Protein AF-A0A8J4WKS6-F1 (afdb_monomer_lite)

Secondary structure (DSSP, 8-state):
----------PPPPPPPPS---GGGS------PPP---S---HHHHHHHHHHHHHS-TT---HHHHHHHHHHHHHHHHHHHHHHHHHHHHHHHHHHHHHHHHHHHHH-------

Structure (mmCIF, N/CA/C/O backbone):
data_AF-A0A8J4WKS6-F1
#
_entry.id   AF-A0A8J4WKS6-F1
#
loop_
_atom_site.group_PDB
_atom_site.id
_atom_site.type_symbol
_atom_site.label_atom_id
_atom_site.label_alt_id
_atom_site.label_comp_id
_atom_site.label_asym_id
_atom_site.label_entity_id
_atom_site.label_seq_id
_atom_site.pdbx_PDB_ins_code
_atom_site.Cartn_x
_atom_site.Cartn_y
_atom_site.Cartn_z
_atom_site.occupancy
_atom_site.B_iso_or_equiv
_atom_site.auth_seq_id
_atom_site.auth_comp_id
_atom_site.auth_asym_id
_atom_site.auth_atom_id
_atom_site.pdbx_PDB_model_num
ATOM 1 N N . MET A 1 1 ? 64.804 -59.991 -20.390 1.00 39.78 1 MET A N 1
ATOM 2 C CA . MET A 1 1 ? 63.420 -60.499 -20.501 1.00 39.78 1 MET A CA 1
ATOM 3 C C . MET A 1 1 ? 62.506 -59.508 -19.802 1.00 39.78 1 MET A C 1
ATOM 5 O O . MET A 1 1 ? 62.543 -59.442 -18.584 1.00 39.78 1 MET A O 1
ATOM 9 N N . PHE A 1 2 ? 61.753 -58.705 -20.553 1.00 46.22 2 PHE A N 1
ATOM 10 C CA . PHE A 1 2 ? 60.722 -57.823 -20.0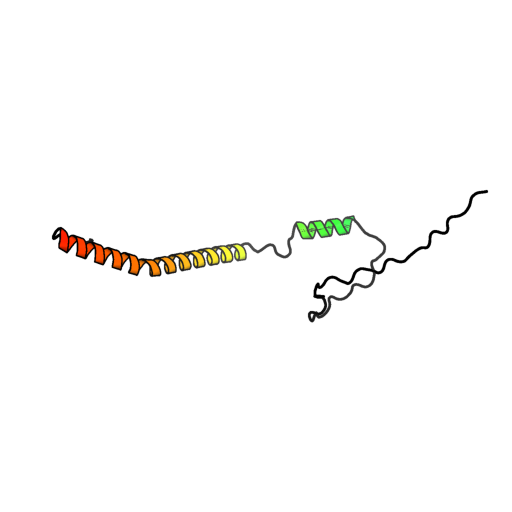03 1.00 46.22 2 PHE A CA 1
ATOM 11 C C . PHE A 1 2 ? 59.387 -58.250 -20.611 1.00 46.22 2 PHE A C 1
ATOM 13 O O . PHE A 1 2 ? 59.228 -58.229 -21.829 1.00 46.22 2 PHE A O 1
ATOM 20 N N . GLY A 1 3 ? 58.480 -58.744 -19.767 1.00 49.84 3 GLY A N 1
ATOM 21 C CA . GLY A 1 3 ? 57.139 -59.147 -20.172 1.00 49.84 3 GLY A CA 1
ATOM 22 C C . GLY A 1 3 ? 56.268 -57.914 -20.377 1.00 49.84 3 GLY A C 1
ATOM 23 O O . GLY A 1 3 ? 56.167 -57.075 -19.485 1.00 49.84 3 GLY A O 1
ATOM 24 N N . TYR A 1 4 ? 55.647 -57.792 -21.545 1.00 58.78 4 TYR A N 1
ATOM 25 C CA . TYR A 1 4 ? 54.680 -56.732 -21.803 1.00 58.78 4 TYR A CA 1
ATOM 26 C C . TYR A 1 4 ? 53.341 -57.115 -21.169 1.00 58.78 4 TYR A C 1
ATOM 28 O O . TYR A 1 4 ? 52.742 -58.132 -21.519 1.00 58.78 4 TYR A O 1
ATOM 36 N N . GLN A 1 5 ? 52.877 -56.308 -20.217 1.00 61.19 5 GLN A N 1
ATOM 37 C CA . GLN A 1 5 ? 51.555 -56.453 -19.619 1.00 61.19 5 GLN A CA 1
ATOM 38 C C . GLN A 1 5 ? 50.520 -55.857 -20.580 1.00 61.19 5 GLN A C 1
ATOM 40 O O . GLN A 1 5 ? 50.552 -54.665 -20.886 1.00 61.19 5 GLN A O 1
ATOM 45 N N . LEU A 1 6 ? 49.626 -56.699 -21.101 1.00 62.88 6 LEU A N 1
ATOM 46 C CA . LEU A 1 6 ? 48.606 -56.290 -22.063 1.00 62.88 6 LEU A CA 1
ATOM 47 C C . LEU A 1 6 ? 47.486 -55.526 -21.333 1.00 62.88 6 LEU A C 1
ATOM 49 O O . LEU A 1 6 ? 46.544 -56.124 -20.811 1.00 62.88 6 LEU A O 1
ATOM 53 N N . VAL A 1 7 ? 47.594 -54.199 -21.263 1.00 65.69 7 VAL A N 1
ATOM 54 C CA . VAL A 1 7 ? 46.533 -53.340 -20.719 1.00 65.69 7 VAL A CA 1
ATOM 55 C C . VAL A 1 7 ? 45.410 -53.253 -21.754 1.00 65.69 7 VAL A C 1
ATOM 57 O O . VAL A 1 7 ? 45.564 -52.642 -22.810 1.00 65.69 7 VAL A O 1
ATOM 60 N N . ARG A 1 8 ? 44.271 -53.899 -21.478 1.00 68.56 8 ARG A N 1
ATOM 61 C CA . ARG A 1 8 ? 43.070 -53.785 -22.316 1.00 68.56 8 ARG A CA 1
ATOM 62 C C . ARG A 1 8 ? 42.417 -52.421 -22.095 1.00 68.56 8 ARG A C 1
ATOM 64 O O . ARG A 1 8 ? 41.971 -52.126 -20.990 1.00 68.56 8 ARG A O 1
ATOM 71 N N . ASN A 1 9 ? 42.302 -51.628 -23.159 1.00 67.62 9 ASN A N 1
ATOM 72 C CA . ASN A 1 9 ? 41.445 -50.445 -23.169 1.00 67.62 9 ASN A CA 1
ATOM 73 C C . ASN A 1 9 ? 39.979 -50.888 -23.119 1.00 67.62 9 ASN A C 1
ATOM 75 O O . ASN A 1 9 ? 39.456 -51.435 -24.089 1.00 67.62 9 ASN A O 1
ATOM 79 N N . VAL A 1 10 ? 39.325 -50.656 -21.983 1.00 71.38 10 VAL A N 1
ATOM 80 C CA . VAL A 1 10 ? 37.876 -50.814 -21.842 1.00 71.38 10 VAL A CA 1
ATOM 81 C C . VAL A 1 10 ? 37.246 -49.435 -22.043 1.00 71.38 10 VAL A C 1
ATOM 83 O O . VAL A 1 10 ? 37.484 -48.548 -21.218 1.00 71.38 10 VAL A O 1
ATOM 86 N N . PRO A 1 11 ? 36.479 -49.207 -23.123 1.00 72.12 11 PRO A N 1
ATOM 87 C CA . PRO A 1 11 ? 35.783 -47.942 -23.305 1.00 72.12 11 PRO A CA 1
ATOM 88 C C . PRO A 1 11 ? 34.756 -47.770 -22.183 1.00 72.12 11 PRO A C 1
ATOM 90 O O . PRO A 1 11 ? 33.963 -48.668 -21.898 1.00 72.12 11 PRO A O 1
ATOM 93 N N . ARG A 1 12 ? 34.790 -46.617 -21.511 1.00 67.69 12 ARG A N 1
ATOM 94 C CA . ARG A 1 12 ? 33.775 -46.266 -20.516 1.00 67.69 12 ARG A CA 1
ATOM 95 C C . ARG A 1 12 ? 32.501 -45.879 -21.254 1.00 67.69 12 ARG A C 1
ATOM 97 O O . ARG A 1 12 ? 32.520 -44.940 -22.044 1.00 67.69 12 ARG A O 1
ATOM 104 N N . ASN A 1 13 ? 31.407 -46.585 -20.978 1.00 75.25 13 ASN A N 1
ATOM 105 C CA . ASN A 1 13 ? 30.093 -46.147 -21.432 1.00 75.25 13 ASN A CA 1
ATOM 106 C C . ASN A 1 13 ? 29.774 -44.791 -20.779 1.00 75.25 13 ASN A C 1
ATOM 108 O O . ASN A 1 13 ? 29.991 -44.647 -19.569 1.00 75.25 13 ASN A O 1
ATOM 112 N N . PRO A 1 14 ? 29.296 -43.796 -21.545 1.00 75.50 14 PRO A N 1
ATOM 113 C CA . PRO A 1 14 ? 28.901 -42.519 -20.974 1.00 75.50 14 PRO A CA 1
ATOM 114 C C . PRO A 1 14 ? 27.731 -42.727 -19.999 1.00 75.50 14 PRO A C 1
ATOM 116 O O . PRO A 1 14 ? 26.872 -43.580 -20.249 1.00 75.50 14 PRO A O 1
ATOM 119 N N . PRO A 1 15 ? 27.687 -41.987 -18.878 1.00 75.94 15 PRO A N 1
ATOM 120 C CA . PRO A 1 15 ? 26.547 -42.043 -17.975 1.00 75.94 15 PRO A CA 1
ATOM 121 C C . PRO A 1 15 ? 25.269 -41.594 -18.706 1.00 75.94 15 PRO A C 1
ATOM 123 O O . PRO A 1 15 ? 25.349 -40.783 -19.634 1.00 75.94 15 PRO A O 1
ATOM 126 N N . PRO A 1 16 ? 24.092 -42.109 -18.306 1.00 77.19 16 PRO A N 1
ATOM 127 C CA . PRO A 1 16 ? 22.825 -41.692 -18.890 1.00 77.19 16 PRO A CA 1
ATOM 128 C C . PRO A 1 16 ? 22.642 -40.182 -18.727 1.00 77.19 16 PRO A C 1
ATOM 130 O O . PRO A 1 16 ? 22.983 -39.613 -17.687 1.00 77.19 16 PRO A O 1
ATOM 133 N N . ALA A 1 17 ? 22.126 -39.540 -19.777 1.00 74.88 17 ALA A N 1
ATOM 134 C CA . ALA A 1 17 ? 21.924 -38.100 -19.794 1.00 74.88 17 ALA A CA 1
ATOM 135 C C . ALA A 1 17 ? 21.033 -37.670 -18.611 1.00 74.88 17 ALA A C 1
ATOM 137 O O . ALA A 1 17 ? 20.017 -38.320 -18.341 1.00 74.88 17 ALA A O 1
ATOM 138 N N . PRO A 1 18 ? 21.400 -36.601 -17.885 1.00 67.31 18 PRO A N 1
ATOM 139 C CA . PRO A 1 18 ? 20.569 -36.076 -16.810 1.00 67.31 18 PRO A CA 1
ATOM 140 C C . PRO A 1 18 ? 19.212 -35.594 -17.356 1.00 67.31 18 PRO A C 1
ATOM 142 O O . PRO A 1 18 ? 19.126 -35.204 -18.522 1.00 67.31 18 PRO A O 1
ATOM 145 N N . PRO A 1 19 ? 18.149 -35.577 -16.530 1.00 70.94 19 PRO A N 1
ATOM 146 C CA . PRO A 1 19 ? 16.777 -35.297 -16.957 1.00 70.94 19 PRO A CA 1
ATOM 147 C C . PRO A 1 19 ? 16.520 -33.794 -17.166 1.00 70.94 19 PRO A C 1
ATOM 149 O O . PRO A 1 19 ? 15.494 -33.262 -16.745 1.00 70.94 19 PRO A O 1
ATOM 152 N N . PHE A 1 20 ? 17.456 -33.074 -17.781 1.00 69.75 20 PHE A N 1
ATOM 153 C CA . PHE A 1 20 ? 17.211 -31.699 -18.190 1.00 69.75 20 PHE A CA 1
ATOM 154 C C . PHE A 1 20 ? 16.432 -31.717 -19.502 1.00 69.75 20 PHE A C 1
ATOM 156 O O . PHE A 1 20 ? 16.838 -32.356 -20.472 1.00 69.75 20 PHE A O 1
ATOM 163 N N . ARG A 1 21 ? 15.282 -31.036 -19.518 1.00 61.94 21 ARG A N 1
ATOM 164 C CA . ARG A 1 21 ? 14.518 -30.812 -20.747 1.00 61.94 21 ARG A CA 1
ATOM 165 C C . ARG A 1 21 ? 15.364 -29.990 -21.712 1.00 61.94 21 ARG A C 1
ATOM 167 O O . ARG A 1 21 ? 15.843 -28.918 -21.348 1.00 61.94 21 ARG A O 1
ATOM 174 N N . ASP A 1 22 ? 15.491 -30.486 -22.934 1.00 58.12 22 ASP A N 1
ATOM 175 C CA . ASP A 1 22 ? 16.070 -29.745 -24.042 1.00 58.12 22 ASP A CA 1
ATOM 176 C C . ASP A 1 22 ? 15.138 -28.576 -24.399 1.00 58.12 22 ASP A C 1
ATOM 178 O O . ASP A 1 22 ? 14.064 -28.755 -24.973 1.00 58.12 22 ASP A O 1
ATOM 182 N N . VAL A 1 23 ? 15.506 -27.369 -23.974 1.00 57.25 23 VAL A N 1
ATOM 183 C CA . VAL A 1 23 ? 14.742 -26.137 -24.232 1.00 57.25 23 VAL A CA 1
ATOM 184 C C . VAL A 1 23 ? 14.940 -25.608 -25.657 1.00 57.25 23 VAL A C 1
ATOM 186 O O . VAL A 1 23 ? 14.374 -24.575 -26.002 1.00 57.25 23 VAL A O 1
ATOM 189 N N . THR A 1 24 ? 15.702 -26.306 -26.508 1.00 54.97 24 THR A N 1
ATOM 190 C CA . THR A 1 24 ? 15.897 -25.911 -27.914 1.00 54.97 24 THR A CA 1
ATOM 191 C C . THR A 1 24 ? 14.726 -26.276 -28.831 1.00 54.97 24 THR A C 1
ATOM 193 O O . THR A 1 24 ? 14.684 -25.819 -29.968 1.00 54.97 24 THR A O 1
ATOM 196 N N . GLN A 1 25 ? 13.725 -27.014 -28.336 1.00 52.34 25 GLN A N 1
ATOM 197 C CA . GLN A 1 25 ? 12.471 -27.284 -29.057 1.00 52.34 25 GLN A CA 1
ATOM 198 C C . GLN A 1 25 ? 11.315 -26.358 -28.641 1.00 52.34 25 GLN A C 1
ATOM 200 O O . GLN A 1 25 ? 10.150 -26.750 -28.663 1.00 52.34 25 GLN A O 1
ATOM 205 N N . GLY A 1 26 ? 11.621 -25.120 -28.252 1.00 44.22 26 GLY A N 1
ATOM 206 C CA . GLY A 1 26 ? 10.652 -24.029 -28.339 1.00 44.22 26 GLY A CA 1
ATOM 207 C C . GLY A 1 26 ? 10.688 -23.463 -29.754 1.00 44.22 26 GLY A C 1
ATOM 208 O O . GLY A 1 26 ? 11.772 -23.135 -30.231 1.00 44.22 26 GLY A O 1
ATOM 209 N N . GLU A 1 27 ? 9.534 -23.383 -30.419 1.00 53.00 27 GLU A N 1
ATOM 210 C CA . GLU A 1 27 ? 9.344 -22.783 -31.746 1.00 53.00 27 GLU A CA 1
ATOM 211 C C . GLU A 1 27 ? 10.119 -21.461 -31.867 1.00 53.00 27 GLU A C 1
ATOM 213 O O . GLU A 1 27 ? 9.676 -20.407 -31.413 1.00 53.00 27 GLU A O 1
ATOM 218 N N . SER A 1 28 ? 11.309 -21.515 -32.458 1.00 42.59 28 SER A N 1
ATOM 219 C CA . SER A 1 28 ? 12.083 -20.332 -32.791 1.00 42.59 28 SER A CA 1
ATOM 220 C C . SER A 1 28 ? 12.171 -20.268 -34.304 1.00 42.59 28 SER A C 1
ATOM 222 O O . SER A 1 28 ? 12.686 -21.173 -34.958 1.00 42.59 28 SER A O 1
ATOM 224 N N . ASN A 1 29 ? 11.643 -19.184 -34.871 1.00 47.66 29 ASN A N 1
ATOM 225 C CA . ASN A 1 29 ? 12.134 -18.691 -36.149 1.00 47.66 29 ASN A CA 1
ATOM 226 C C . ASN A 1 29 ? 13.631 -18.449 -35.928 1.00 47.66 29 ASN A C 1
ATOM 228 O O . ASN A 1 29 ? 13.998 -17.523 -35.203 1.00 47.66 29 ASN A O 1
ATOM 232 N N . GLY A 1 30 ? 14.456 -19.387 -36.395 1.00 41.25 30 GLY A N 1
ATOM 233 C CA . GLY A 1 30 ? 15.849 -19.500 -35.980 1.00 41.25 30 GLY A CA 1
ATOM 234 C C . GLY A 1 30 ? 16.628 -18.206 -36.223 1.00 41.25 30 GLY A C 1
ATOM 235 O O . GLY A 1 30 ? 16.358 -17.507 -37.204 1.00 41.25 30 GLY A O 1
ATOM 236 N N . PRO A 1 31 ? 17.605 -17.864 -35.367 1.00 43.09 31 PRO A N 1
ATOM 237 C CA . PRO A 1 31 ? 18.583 -16.872 -35.755 1.00 43.09 31 PRO A CA 1
ATOM 238 C C . PRO A 1 31 ? 19.399 -17.483 -36.897 1.00 43.09 31 PRO A C 1
ATOM 240 O O . PRO A 1 31 ? 19.896 -18.605 -36.792 1.00 43.09 31 PRO A O 1
ATOM 243 N N . GLU A 1 32 ? 19.469 -16.751 -37.999 1.00 47.88 32 GLU A N 1
ATOM 244 C CA . GLU A 1 32 ? 20.311 -17.020 -39.159 1.00 47.88 32 GLU A CA 1
ATOM 245 C C . GLU A 1 32 ? 21.690 -17.518 -38.696 1.00 47.88 32 GLU A C 1
ATOM 247 O O . GLU A 1 32 ? 22.403 -16.838 -37.955 1.00 47.88 32 GLU A O 1
ATOM 252 N N . GLN A 1 33 ? 22.025 -18.758 -39.047 1.00 44.00 33 GLN A N 1
ATOM 253 C CA . GLN A 1 33 ? 23.296 -19.373 -38.688 1.00 44.00 33 GLN A CA 1
ATOM 254 C C . GLN A 1 33 ? 24.400 -18.655 -39.479 1.00 44.00 33 GLN A C 1
ATOM 256 O O . GLN A 1 33 ? 24.361 -18.691 -40.708 1.00 44.00 33 GLN A O 1
ATOM 261 N N . PRO A 1 34 ? 25.372 -17.980 -38.837 1.00 50.62 34 PRO A N 1
ATOM 262 C CA . PRO A 1 34 ? 26.413 -17.294 -39.582 1.00 50.62 34 PRO A CA 1
ATOM 263 C C . PRO A 1 34 ? 27.368 -18.338 -40.172 1.00 50.62 34 PRO A C 1
ATOM 265 O O . PRO A 1 34 ? 28.002 -19.103 -39.440 1.00 50.62 34 PRO A O 1
ATOM 268 N N . ASP A 1 35 ? 27.441 -18.378 -41.502 1.00 53.91 35 ASP A N 1
ATOM 269 C CA . ASP A 1 35 ? 28.394 -19.179 -42.267 1.00 53.91 35 ASP A CA 1
ATOM 270 C C . ASP A 1 35 ? 29.830 -18.841 -41.834 1.00 53.91 35 ASP A C 1
ATOM 272 O O . ASP A 1 35 ? 30.273 -17.714 -42.013 1.00 53.91 35 ASP A O 1
ATOM 276 N N . HIS A 1 36 ? 30.518 -19.838 -41.263 1.00 46.94 36 HIS A N 1
ATOM 277 C CA . HIS A 1 36 ? 31.961 -19.975 -40.996 1.00 46.94 36 HIS A CA 1
ATOM 278 C C . HIS A 1 36 ? 32.771 -18.760 -40.459 1.00 46.94 36 HIS A C 1
ATOM 280 O O . HIS A 1 36 ? 32.737 -17.658 -40.997 1.00 46.94 36 HIS A O 1
ATOM 286 N N . PRO A 1 37 ? 33.659 -18.948 -39.456 1.00 44.78 37 PRO A N 1
ATOM 287 C CA . PRO A 1 37 ? 34.472 -17.842 -38.961 1.00 44.78 37 PRO A CA 1
ATOM 288 C C . PRO A 1 37 ? 35.538 -17.456 -40.005 1.00 44.78 37 PRO A C 1
ATOM 290 O O . PRO A 1 37 ? 36.258 -18.337 -40.493 1.00 44.78 37 PRO A O 1
ATOM 293 N N . PRO A 1 38 ? 35.723 -16.162 -40.325 1.00 50.09 38 PRO A N 1
ATOM 294 C CA . PRO A 1 38 ? 36.895 -15.735 -41.071 1.00 50.09 38 PRO A CA 1
ATOM 295 C C . PRO A 1 38 ? 38.142 -15.975 -40.208 1.00 50.09 38 PRO A C 1
ATOM 297 O O . PRO A 1 38 ? 38.183 -15.651 -39.019 1.00 50.09 38 PRO A O 1
ATOM 300 N N . ARG A 1 39 ? 39.180 -16.582 -40.795 1.00 55.06 39 ARG A N 1
ATOM 301 C CA . ARG A 1 39 ? 40.487 -16.714 -40.140 1.00 55.06 39 ARG A CA 1
ATOM 302 C C . ARG A 1 39 ? 41.082 -15.320 -39.952 1.00 55.06 39 ARG A C 1
ATOM 304 O O . ARG A 1 39 ? 41.531 -14.713 -40.916 1.00 55.06 39 ARG A O 1
ATOM 311 N N . GLY A 1 40 ? 41.095 -14.851 -38.711 1.00 55.16 40 GLY A N 1
ATOM 312 C CA . GLY A 1 40 ? 41.691 -13.577 -38.319 1.00 55.16 40 GLY A CA 1
ATOM 313 C C . GLY A 1 40 ? 40.888 -12.949 -37.194 1.00 55.16 40 GLY A C 1
ATOM 314 O O . GLY A 1 40 ? 39.953 -12.197 -37.440 1.00 55.16 40 GLY A O 1
ATOM 315 N N . LEU A 1 41 ? 41.232 -13.287 -35.952 1.00 54.66 41 LEU A N 1
ATOM 316 C CA . LEU A 1 41 ? 40.676 -12.620 -34.780 1.00 54.66 41 LEU A CA 1
ATOM 317 C C . LEU A 1 41 ? 41.376 -11.261 -34.676 1.00 54.66 41 LEU A C 1
ATOM 319 O O . LEU A 1 41 ? 42.480 -11.165 -34.145 1.00 54.66 41 LEU A O 1
ATOM 323 N N . ASP A 1 42 ? 40.772 -10.227 -35.257 1.00 64.25 42 ASP A N 1
ATOM 324 C CA . ASP A 1 42 ? 41.203 -8.852 -35.029 1.00 64.25 42 ASP A CA 1
ATOM 325 C C . ASP A 1 42 ? 40.784 -8.453 -33.611 1.00 64.25 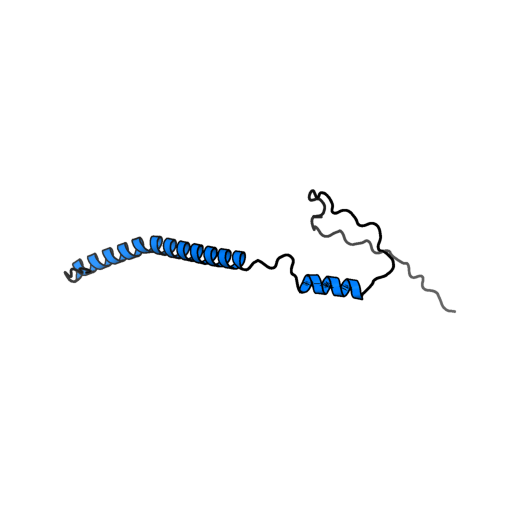42 ASP A C 1
ATOM 327 O O . ASP A 1 42 ? 39.664 -8.000 -33.350 1.00 64.25 42 ASP A O 1
ATOM 331 N N . VAL A 1 43 ? 41.694 -8.727 -32.678 1.00 62.34 43 VAL A N 1
ATOM 332 C CA . VAL A 1 43 ? 41.507 -8.513 -31.245 1.00 62.34 43 VAL A CA 1
ATOM 333 C C . VAL A 1 43 ? 41.155 -7.054 -30.957 1.00 62.34 43 VAL A C 1
ATOM 335 O O . VAL A 1 43 ? 40.357 -6.817 -30.057 1.00 62.34 43 VAL A O 1
ATOM 338 N N . GLU A 1 44 ? 41.666 -6.094 -31.740 1.00 65.75 44 GLU A N 1
ATOM 339 C CA . GLU A 1 44 ? 41.365 -4.671 -31.552 1.00 65.75 44 GLU A CA 1
ATOM 340 C C . GLU A 1 44 ? 39.931 -4.309 -31.932 1.00 65.75 44 GLU A C 1
ATOM 342 O O . GLU A 1 44 ? 39.282 -3.511 -31.255 1.00 65.75 44 GLU A O 1
ATOM 347 N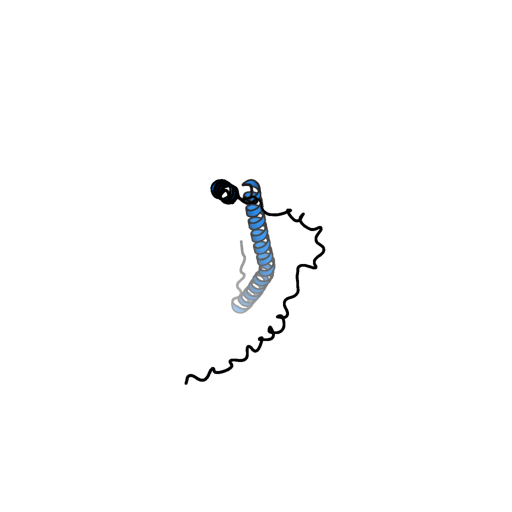 N . ASN A 1 45 ? 39.413 -4.886 -33.013 1.00 64.56 45 ASN A N 1
ATOM 348 C CA . ASN A 1 45 ? 38.028 -4.649 -33.404 1.00 64.56 45 ASN A CA 1
ATOM 349 C C . ASN A 1 45 ? 37.051 -5.329 -32.440 1.00 64.56 45 ASN A C 1
ATOM 351 O O . ASN A 1 45 ? 36.016 -4.750 -32.109 1.00 64.56 45 ASN A O 1
ATOM 355 N N . TYR A 1 46 ? 37.397 -6.513 -31.932 1.00 66.44 46 TYR A N 1
ATOM 356 C CA . TYR A 1 46 ? 36.591 -7.196 -30.924 1.00 66.44 46 TYR A CA 1
ATOM 357 C C . TYR A 1 46 ? 36.578 -6.443 -29.584 1.00 66.44 46 TYR A C 1
ATOM 359 O O . TYR A 1 46 ? 35.514 -6.263 -28.992 1.00 66.44 46 TYR A O 1
ATOM 367 N N . THR A 1 47 ? 37.723 -5.926 -29.124 1.00 66.50 47 THR A N 1
ATOM 368 C CA . THR A 1 47 ? 37.785 -5.120 -27.894 1.00 66.50 47 THR A CA 1
ATOM 369 C C . THR A 1 47 ? 37.050 -3.793 -28.043 1.00 66.50 47 THR A C 1
ATOM 371 O O . THR A 1 47 ? 36.272 -3.452 -27.159 1.00 66.50 47 THR A O 1
ATOM 374 N N . ARG A 1 48 ? 37.170 -3.091 -29.181 1.00 68.44 48 ARG A N 1
ATOM 375 C CA . ARG A 1 48 ? 36.377 -1.871 -29.442 1.00 68.44 48 ARG A CA 1
ATOM 376 C C . ARG A 1 48 ? 34.872 -2.140 -29.479 1.00 68.44 48 ARG A C 1
ATOM 378 O O . ARG A 1 48 ? 34.095 -1.303 -29.024 1.00 68.44 48 ARG A O 1
ATOM 385 N N . GLN A 1 49 ? 34.445 -3.289 -30.006 1.00 67.62 49 GLN A N 1
ATOM 386 C CA . GLN A 1 49 ? 33.034 -3.690 -29.993 1.00 67.62 49 GLN A CA 1
ATOM 387 C C . GLN A 1 49 ? 32.538 -3.989 -28.576 1.00 67.62 49 GLN A C 1
ATOM 389 O O . GLN A 1 49 ? 31.454 -3.535 -28.205 1.00 67.62 49 GLN A O 1
ATOM 394 N N . LEU A 1 50 ? 33.336 -4.692 -27.768 1.00 68.06 50 LEU A N 1
ATOM 395 C CA . LEU A 1 50 ? 33.023 -4.922 -26.359 1.00 68.06 50 LEU A CA 1
ATOM 396 C C . LEU A 1 50 ? 32.966 -3.609 -25.572 1.00 68.06 50 LEU A C 1
ATOM 398 O O . LEU A 1 50 ? 31.988 -3.379 -24.863 1.00 68.06 50 LEU A O 1
ATOM 402 N N . ASP A 1 51 ? 33.930 -2.709 -25.761 1.00 66.38 51 ASP A N 1
ATOM 403 C CA . ASP A 1 51 ? 33.926 -1.385 -25.131 1.00 66.38 51 ASP A CA 1
ATOM 404 C C . ASP A 1 51 ? 32.698 -0.567 -25.540 1.00 66.38 51 ASP A C 1
ATOM 406 O O . ASP A 1 51 ? 32.092 0.111 -24.709 1.00 66.38 51 ASP A O 1
ATOM 410 N N . ALA A 1 52 ? 32.275 -0.646 -26.803 1.00 64.25 52 ALA A N 1
ATOM 411 C CA . ALA A 1 52 ? 31.060 0.017 -27.260 1.00 64.25 52 ALA A CA 1
ATOM 412 C C . ALA A 1 52 ? 29.796 -0.569 -26.606 1.00 64.25 52 ALA A C 1
ATOM 414 O O . ALA A 1 52 ? 28.880 0.185 -26.287 1.00 64.25 52 ALA A O 1
ATOM 415 N N . MET A 1 53 ? 29.745 -1.883 -26.372 1.00 64.19 53 MET A N 1
ATOM 416 C CA . MET A 1 53 ? 28.625 -2.543 -25.692 1.00 64.19 53 MET A CA 1
ATOM 417 C C . MET A 1 53 ? 28.578 -2.245 -24.190 1.00 64.19 53 MET A C 1
ATOM 419 O O . MET A 1 53 ? 27.492 -2.068 -23.641 1.00 64.19 53 MET A O 1
ATOM 423 N N . VAL A 1 54 ? 29.738 -2.170 -23.534 1.00 64.50 54 VAL A N 1
ATOM 424 C CA . VAL A 1 54 ? 29.855 -1.855 -22.102 1.00 64.50 54 VAL A CA 1
ATOM 425 C C . VAL A 1 54 ? 29.503 -0.390 -21.840 1.00 64.50 54 VAL A C 1
ATOM 427 O O . VAL A 1 54 ? 28.744 -0.092 -20.921 1.00 64.50 54 VAL A O 1
ATOM 430 N N . ASN A 1 55 ? 29.989 0.525 -22.683 1.00 61.34 55 ASN A N 1
ATOM 431 C CA . ASN A 1 55 ? 29.769 1.963 -22.509 1.00 61.34 55 ASN A CA 1
ATOM 432 C C . ASN A 1 55 ? 28.434 2.460 -23.087 1.00 61.34 55 ASN A C 1
ATOM 434 O O . ASN A 1 55 ? 27.998 3.566 -22.767 1.00 61.34 55 ASN A O 1
ATOM 438 N N . LYS A 1 56 ? 27.765 1.665 -23.931 1.00 58.53 56 LYS A N 1
ATOM 439 C CA . LYS A 1 56 ? 26.408 1.936 -24.427 1.00 58.53 56 LYS A CA 1
ATOM 440 C C . LYS A 1 56 ? 25.536 0.700 -24.227 1.00 58.53 56 LYS A C 1
ATOM 442 O O . LYS A 1 56 ? 25.291 -0.044 -25.183 1.00 58.53 56 LYS A O 1
ATOM 447 N N . PRO A 1 57 ? 25.029 0.480 -23.002 1.00 59.44 57 PRO A N 1
ATOM 448 C CA . PRO A 1 57 ? 24.094 -0.602 -22.764 1.00 59.44 57 PRO A CA 1
ATOM 449 C C . PRO A 1 57 ? 22.891 -0.413 -23.693 1.00 59.44 57 PRO A C 1
ATOM 451 O O . PRO A 1 57 ? 22.231 0.626 -23.647 1.00 59.44 57 PRO A O 1
ATOM 454 N N . LYS A 1 58 ? 22.565 -1.422 -24.512 1.00 60.19 58 LYS A N 1
ATOM 455 C CA . LYS A 1 58 ? 21.364 -1.424 -25.377 1.00 60.19 58 LYS A CA 1
ATOM 456 C C . LYS A 1 58 ? 20.052 -1.230 -24.592 1.00 60.19 58 LYS A C 1
ATOM 458 O O . LYS A 1 58 ? 19.017 -0.963 -25.192 1.00 60.19 58 LYS A O 1
ATOM 463 N N . HIS A 1 59 ? 20.109 -1.341 -23.263 1.00 57.06 59 HIS A N 1
ATOM 464 C CA . HIS A 1 59 ? 18.992 -1.196 -22.330 1.00 57.06 59 HIS A CA 1
ATOM 465 C C . HIS A 1 59 ? 19.222 -0.117 -21.264 1.00 57.06 59 HIS A C 1
ATOM 467 O O . HIS A 1 59 ? 18.614 -0.183 -20.198 1.00 57.06 59 HIS A O 1
ATOM 473 N N . ALA A 1 60 ? 20.096 0.865 -21.507 1.00 58.91 60 ALA A N 1
ATOM 474 C CA . ALA A 1 60 ? 20.154 2.037 -20.639 1.00 58.91 60 ALA A CA 1
ATOM 475 C C . ALA A 1 60 ? 18.782 2.733 -20.685 1.00 58.91 60 ALA A C 1
ATOM 477 O O . ALA A 1 60 ? 18.415 3.335 -21.696 1.00 58.91 60 ALA A O 1
ATOM 478 N N . LEU A 1 61 ? 17.989 2.567 -19.621 1.00 60.31 61 LEU A N 1
ATOM 479 C CA . LEU A 1 61 ? 16.654 3.145 -19.523 1.00 60.31 61 LEU A CA 1
ATOM 480 C C . LEU A 1 61 ? 16.785 4.661 -19.647 1.00 60.31 61 LEU A C 1
ATOM 482 O O . LEU A 1 61 ? 17.589 5.289 -18.956 1.00 60.31 61 LEU A O 1
ATOM 486 N N . THR A 1 62 ? 16.025 5.248 -20.568 1.00 65.00 62 THR A N 1
ATOM 487 C CA . THR A 1 62 ? 16.022 6.704 -20.715 1.00 65.00 62 THR A CA 1
ATOM 488 C C . THR A 1 62 ? 15.563 7.346 -19.398 1.00 65.00 62 THR A C 1
ATOM 490 O O . THR A 1 62 ? 14.704 6.769 -18.729 1.00 65.00 62 THR A O 1
ATOM 493 N N . PRO A 1 63 ? 16.070 8.536 -19.023 1.00 61.56 63 PRO A N 1
ATOM 494 C CA . PRO A 1 63 ? 15.726 9.180 -17.750 1.00 61.56 63 PRO A CA 1
ATOM 495 C C . PRO A 1 63 ? 14.214 9.278 -17.496 1.00 61.56 63 PRO A C 1
ATOM 497 O O . PRO A 1 63 ? 13.758 9.032 -16.388 1.00 61.56 63 PRO A O 1
ATOM 500 N N . LYS A 1 64 ? 13.427 9.507 -18.556 1.00 64.38 64 LYS A N 1
ATOM 501 C CA . LYS A 1 64 ? 11.959 9.548 -18.496 1.00 64.38 64 LYS A CA 1
ATOM 502 C C . LYS A 1 64 ? 11.331 8.232 -18.027 1.00 64.38 64 LYS A C 1
ATOM 504 O O . LYS A 1 64 ? 10.410 8.252 -17.224 1.00 64.38 64 LYS A O 1
ATOM 509 N N . VAL A 1 65 ? 11.853 7.091 -18.483 1.00 66.31 65 VAL A N 1
ATOM 510 C CA . VAL A 1 65 ? 11.367 5.767 -18.057 1.00 66.31 65 VAL A CA 1
ATOM 511 C C . VAL A 1 65 ? 11.708 5.524 -16.587 1.00 66.31 65 VAL A C 1
ATOM 513 O O . VAL A 1 65 ? 10.907 4.945 -15.855 1.00 66.31 65 VAL A O 1
ATOM 516 N N . CYS A 1 66 ? 12.860 6.009 -16.117 1.00 72.44 66 CYS A N 1
ATOM 517 C CA . CYS A 1 66 ? 13.200 5.965 -14.696 1.00 72.44 66 CYS A CA 1
ATOM 518 C C . CYS A 1 66 ? 12.219 6.802 -13.858 1.00 72.44 66 CYS A C 1
ATOM 520 O O . CYS A 1 66 ? 11.728 6.310 -12.843 1.00 72.44 66 CYS A O 1
ATOM 522 N N . ASP A 1 67 ? 11.870 8.011 -14.308 1.00 75.69 67 ASP A N 1
ATOM 523 C CA . ASP A 1 67 ? 10.924 8.896 -13.614 1.00 75.69 67 ASP A CA 1
ATOM 524 C C . ASP A 1 67 ? 9.510 8.301 -13.548 1.00 75.69 67 ASP A C 1
ATOM 526 O O . ASP A 1 67 ? 8.893 8.268 -12.481 1.00 75.69 67 ASP A O 1
ATOM 530 N N . GLU A 1 68 ? 9.013 7.759 -14.662 1.00 77.81 68 GLU A N 1
ATOM 531 C CA . GLU A 1 68 ? 7.722 7.063 -14.724 1.00 77.81 68 GLU A CA 1
ATOM 532 C C . GLU A 1 68 ? 7.690 5.856 -13.775 1.00 77.81 68 GLU A C 1
ATOM 534 O O . GLU A 1 68 ? 6.715 5.647 -13.050 1.00 77.81 68 GLU A O 1
ATOM 539 N N . THR A 1 69 ? 8.785 5.093 -13.709 1.00 82.50 69 THR A N 1
ATOM 540 C CA . THR A 1 69 ? 8.898 3.931 -12.812 1.00 82.50 69 THR A CA 1
ATOM 541 C C . THR A 1 69 ? 8.890 4.353 -11.339 1.00 82.50 69 THR A C 1
ATOM 543 O O . THR A 1 69 ? 8.249 3.704 -10.503 1.00 82.50 69 THR A O 1
ATOM 546 N N . ILE A 1 70 ? 9.556 5.463 -11.004 1.00 84.88 70 ILE A N 1
ATOM 547 C CA . ILE A 1 70 ? 9.545 6.039 -9.652 1.00 84.88 70 ILE A CA 1
ATOM 548 C C . ILE A 1 70 ? 8.122 6.475 -9.276 1.00 84.88 70 ILE A C 1
ATOM 550 O O . ILE A 1 70 ? 7.637 6.109 -8.203 1.00 84.88 70 ILE A O 1
ATOM 554 N N . GLN A 1 71 ? 7.422 7.182 -10.167 1.00 90.38 71 GLN A N 1
ATOM 555 C CA . GLN A 1 71 ? 6.043 7.629 -9.934 1.00 90.38 71 GLN A CA 1
ATOM 556 C C . GLN A 1 71 ? 5.067 6.457 -9.774 1.00 90.38 71 GLN A C 1
ATOM 558 O O . GLN A 1 71 ? 4.228 6.463 -8.866 1.00 90.38 71 GLN A O 1
ATOM 563 N N . ALA A 1 72 ? 5.193 5.422 -10.607 1.00 90.00 72 ALA A N 1
ATOM 564 C CA . ALA A 1 72 ? 4.378 4.216 -10.506 1.00 90.00 72 ALA A CA 1
ATOM 565 C C . ALA A 1 72 ? 4.594 3.508 -9.158 1.00 90.00 72 ALA A C 1
ATOM 567 O O . ALA A 1 72 ? 3.634 3.114 -8.492 1.00 90.00 72 ALA A O 1
ATOM 568 N N . THR A 1 73 ? 5.848 3.418 -8.708 1.00 92.50 73 THR A N 1
ATOM 569 C CA . THR A 1 73 ? 6.198 2.799 -7.423 1.00 92.50 73 THR A CA 1
ATOM 570 C C . THR A 1 73 ? 5.616 3.579 -6.242 1.00 92.50 73 THR A C 1
ATOM 572 O O . THR A 1 73 ? 4.999 2.985 -5.357 1.00 92.50 73 THR A O 1
ATOM 575 N N . GLN A 1 74 ? 5.745 4.909 -6.238 1.00 93.94 74 GLN A N 1
ATOM 576 C CA . GLN A 1 74 ? 5.166 5.771 -5.198 1.00 93.94 74 GLN A CA 1
ATOM 577 C C . GLN A 1 74 ? 3.634 5.673 -5.153 1.00 93.94 74 GLN A C 1
ATOM 579 O O . GLN A 1 74 ? 3.035 5.605 -4.074 1.00 93.94 74 GLN A O 1
ATOM 584 N N . SER A 1 75 ? 2.995 5.605 -6.322 1.00 94.62 75 SER A N 1
ATOM 585 C CA . SER A 1 75 ? 1.541 5.449 -6.437 1.00 94.62 75 SER A CA 1
ATOM 586 C C . SER A 1 75 ? 1.070 4.117 -5.848 1.00 94.62 75 SER A C 1
ATOM 588 O O . SER A 1 75 ? 0.129 4.088 -5.053 1.00 94.62 75 SER A O 1
ATOM 590 N N . LEU A 1 76 ? 1.762 3.017 -6.163 1.00 95.81 76 LEU A N 1
ATOM 591 C CA . LEU A 1 76 ? 1.462 1.693 -5.610 1.00 95.81 76 LEU A CA 1
ATOM 592 C C . LEU A 1 76 ? 1.657 1.638 -4.091 1.00 95.81 76 LEU A C 1
ATOM 594 O O . LEU A 1 76 ? 0.812 1.091 -3.380 1.00 95.81 76 LEU A O 1
ATOM 598 N N . GLN A 1 77 ? 2.735 2.233 -3.577 1.00 94.75 77 GLN A N 1
ATOM 599 C CA . GLN A 1 77 ? 2.967 2.324 -2.133 1.00 94.75 77 GLN A CA 1
ATOM 600 C C . GLN A 1 77 ? 1.834 3.081 -1.432 1.00 94.75 77 GLN A C 1
ATOM 602 O O . GLN A 1 77 ? 1.309 2.612 -0.420 1.00 94.75 77 GLN A O 1
ATOM 607 N N . THR A 1 78 ? 1.408 4.212 -1.999 1.00 96.12 78 THR A N 1
ATOM 608 C CA . THR A 1 78 ? 0.303 5.022 -1.465 1.00 96.12 78 THR A CA 1
ATOM 609 C C . THR A 1 78 ? -1.010 4.239 -1.448 1.00 96.12 78 THR A C 1
ATOM 611 O O . THR A 1 78 ? -1.707 4.223 -0.431 1.00 96.12 78 THR A O 1
ATOM 614 N N . LEU A 1 79 ? -1.326 3.529 -2.536 1.00 97.06 79 LEU A N 1
ATOM 615 C CA . LEU A 1 79 ? -2.499 2.657 -2.617 1.00 97.06 79 LEU A CA 1
ATOM 616 C C . LEU A 1 79 ? -2.480 1.593 -1.510 1.00 97.06 79 LEU A C 1
ATOM 618 O O . LEU A 1 79 ? -3.472 1.416 -0.805 1.00 97.06 79 LEU A O 1
ATOM 622 N N . HIS A 1 80 ? -1.347 0.914 -1.321 1.00 97.00 80 HIS A N 1
ATOM 623 C CA . HIS A 1 80 ? -1.204 -0.141 -0.314 1.00 97.00 80 HIS A CA 1
ATOM 624 C C . HIS A 1 80 ? -1.363 0.386 1.114 1.00 97.00 80 HIS A C 1
ATOM 626 O O . HIS A 1 80 ? -2.009 -0.248 1.952 1.00 97.00 80 HIS A O 1
ATOM 632 N N . ILE A 1 81 ? -0.811 1.570 1.393 1.00 96.81 81 ILE A N 1
ATOM 633 C CA . ILE A 1 81 ? -0.996 2.257 2.675 1.00 96.81 81 ILE A CA 1
ATOM 634 C C . ILE A 1 81 ? -2.477 2.570 2.892 1.00 96.81 81 ILE A C 1
ATOM 636 O O . ILE A 1 81 ? -3.008 2.264 3.959 1.00 96.81 81 ILE A O 1
ATOM 640 N N . ASN A 1 82 ? -3.164 3.122 1.891 1.00 97.06 82 ASN A N 1
ATOM 641 C CA . ASN A 1 82 ? -4.584 3.454 2.003 1.00 97.06 82 ASN A CA 1
ATOM 642 C C . ASN A 1 82 ? -5.44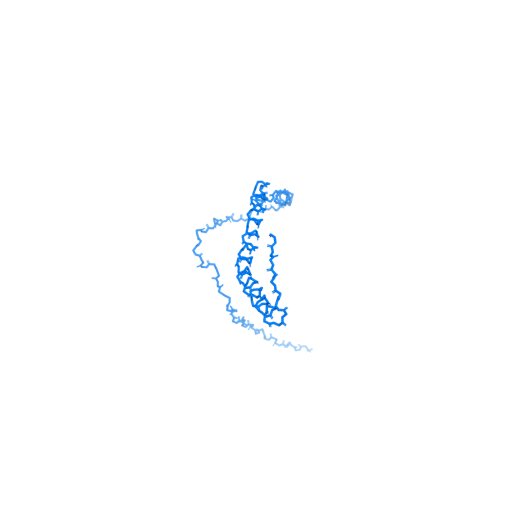5 2.207 2.232 1.00 97.06 82 ASN A C 1
ATOM 644 O O . ASN A 1 82 ? -6.234 2.188 3.170 1.00 97.06 82 ASN A O 1
ATOM 648 N N . GLN A 1 83 ? -5.204 1.122 1.495 1.00 96.62 83 GLN A N 1
ATOM 649 C CA . GLN A 1 83 ? -5.902 -0.149 1.713 1.00 96.62 83 GLN A CA 1
ATOM 650 C C . GLN A 1 83 ? -5.704 -0.693 3.133 1.00 96.62 83 GLN A C 1
ATOM 652 O O . GLN A 1 83 ? -6.639 -1.216 3.739 1.00 96.62 83 GLN A O 1
ATOM 657 N N . ARG A 1 84 ? -4.491 -0.581 3.690 1.00 97.19 84 ARG A N 1
ATOM 658 C CA . ARG A 1 84 ? -4.231 -0.967 5.085 1.00 97.19 84 ARG A CA 1
ATOM 659 C C . ARG A 1 84 ? -4.977 -0.066 6.064 1.00 97.19 84 ARG A C 1
ATOM 661 O O . ARG A 1 84 ? -5.565 -0.578 7.011 1.00 97.19 84 ARG A O 1
ATOM 668 N N . ARG A 1 85 ? -4.987 1.248 5.830 1.00 97.38 85 ARG A N 1
ATOM 669 C CA . ARG A 1 85 ? -5.738 2.203 6.659 1.00 97.38 85 ARG A CA 1
ATOM 670 C C . ARG A 1 85 ? -7.231 1.899 6.638 1.00 97.38 85 ARG A C 1
ATOM 672 O O . ARG A 1 85 ? -7.841 1.879 7.700 1.00 97.38 85 ARG A O 1
ATOM 679 N N . ASP A 1 86 ? -7.796 1.602 5.475 1.00 97.44 86 ASP A N 1
ATOM 680 C CA . ASP A 1 86 ? -9.221 1.294 5.332 1.00 97.44 86 ASP A CA 1
ATOM 681 C C . ASP A 1 86 ? -9.615 0.002 6.050 1.00 97.44 86 ASP A C 1
ATOM 683 O O . ASP A 1 86 ? -10.698 -0.070 6.620 1.00 97.44 86 ASP A O 1
ATOM 687 N N . LYS A 1 87 ? -8.714 -0.986 6.112 1.00 96.94 87 LYS A N 1
ATOM 688 C CA . LYS A 1 87 ? -8.920 -2.204 6.912 1.00 96.94 87 LYS A CA 1
ATOM 689 C C . LYS A 1 87 ? -8.841 -1.955 8.418 1.00 96.94 87 LYS A C 1
ATOM 691 O O . LYS A 1 87 ? -9.570 -2.590 9.170 1.00 96.94 87 LYS A O 1
ATOM 696 N N . LEU A 1 88 ? -7.958 -1.060 8.862 1.00 97.88 88 LEU A N 1
ATOM 697 C CA . LEU A 1 88 ? -7.736 -0.789 10.287 1.00 97.88 88 LEU A CA 1
ATOM 698 C C . LEU A 1 88 ? -8.773 0.163 10.889 1.00 97.88 88 LEU A C 1
ATOM 700 O O . LEU A 1 88 ? -9.147 -0.007 12.043 1.00 97.88 88 LEU A O 1
ATOM 704 N N . ARG A 1 89 ? -9.262 1.139 10.116 1.00 96.94 89 ARG A N 1
ATOM 705 C CA . ARG A 1 89 ? -10.275 2.114 10.556 1.00 96.94 89 ARG A CA 1
ATOM 706 C C . ARG A 1 89 ? -11.483 1.493 11.270 1.00 96.94 89 ARG A C 1
ATOM 708 O O . ARG A 1 89 ? -11.764 1.940 12.376 1.00 96.94 89 ARG A O 1
ATOM 715 N N . PRO A 1 90 ? -12.189 0.493 10.707 1.00 96.81 90 PRO A N 1
ATOM 716 C CA . PRO A 1 90 ? -13.356 -0.076 11.376 1.00 96.81 90 PRO A CA 1
ATOM 717 C C . PRO A 1 90 ? -12.988 -0.846 12.647 1.00 96.81 90 PRO A C 1
ATOM 719 O O . PRO A 1 90 ? -13.765 -0.837 13.593 1.00 96.81 90 PRO A O 1
ATOM 722 N N . ILE A 1 91 ? -11.809 -1.477 12.689 1.00 97.69 91 IL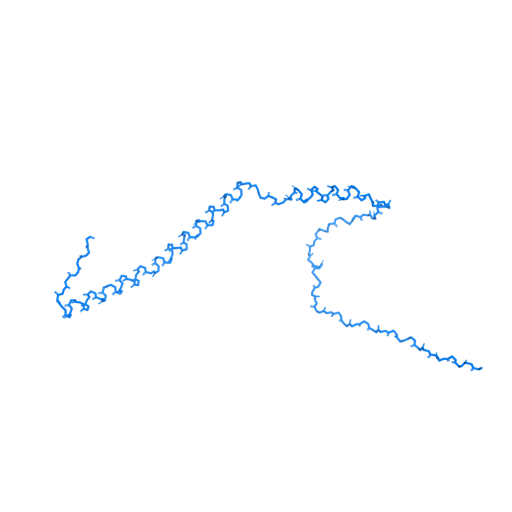E A N 1
ATOM 723 C CA . ILE A 1 91 ? -11.333 -2.210 13.871 1.00 97.69 91 ILE A CA 1
ATOM 724 C C . ILE A 1 91 ? -11.094 -1.227 15.017 1.00 97.69 91 ILE A C 1
ATOM 726 O O . ILE A 1 91 ? -11.644 -1.402 16.097 1.00 97.69 91 ILE A O 1
ATOM 730 N N . LEU A 1 92 ? -10.350 -0.152 14.751 1.00 96.44 92 LEU A N 1
ATOM 731 C CA . LEU A 1 92 ? -10.055 0.871 15.755 1.00 96.44 92 LEU A CA 1
ATOM 732 C C . LEU A 1 92 ? -11.321 1.594 16.225 1.00 96.44 92 LEU A C 1
ATOM 734 O O . LEU A 1 92 ? -11.491 1.792 17.421 1.00 96.44 92 LEU A O 1
ATOM 738 N N . ALA A 1 93 ? -12.231 1.934 15.307 1.00 94.31 93 ALA A N 1
ATOM 739 C CA . ALA A 1 93 ? -13.505 2.559 15.663 1.00 94.31 93 ALA A CA 1
ATOM 740 C C . ALA A 1 93 ? -14.376 1.639 16.535 1.00 94.31 93 ALA A C 1
ATOM 742 O O . ALA A 1 93 ? -15.075 2.105 17.432 1.00 94.31 93 ALA A O 1
ATOM 743 N N . HIS A 1 94 ? -14.336 0.328 16.282 1.00 96.00 94 HIS A N 1
ATOM 744 C CA . HIS A 1 94 ? -15.048 -0.648 17.097 1.00 96.00 94 HIS A CA 1
ATOM 745 C C . HIS A 1 94 ? -14.441 -0.773 18.499 1.00 96.00 94 HIS A C 1
ATOM 747 O O . HIS A 1 94 ? -15.174 -0.695 19.480 1.00 96.00 94 HIS A O 1
ATOM 753 N N . GLU A 1 95 ? -13.117 -0.911 18.601 1.00 95.81 95 GLU A N 1
ATOM 754 C CA . GLU A 1 95 ? -12.416 -0.969 19.891 1.00 95.81 95 GLU A CA 1
ATOM 755 C C . GLU A 1 95 ? -12.657 0.297 20.719 1.00 95.81 95 GLU A C 1
ATOM 757 O O . GLU A 1 95 ? -12.944 0.215 21.911 1.00 95.81 95 GLU A O 1
ATOM 762 N N . GLU A 1 96 ? -12.612 1.466 20.081 1.00 92.81 96 GLU A N 1
ATOM 763 C CA . GLU A 1 96 ? -12.925 2.747 20.711 1.00 92.81 96 GLU A CA 1
ATOM 764 C C . GLU A 1 96 ? -14.363 2.787 21.244 1.00 92.81 96 GLU A C 1
ATOM 766 O O . GLU A 1 96 ? -14.587 3.210 22.378 1.00 92.81 96 GLU A O 1
ATOM 771 N N . ALA A 1 97 ? -15.342 2.320 20.464 1.00 90.81 97 ALA A N 1
ATOM 772 C CA . ALA A 1 97 ? -16.731 2.251 20.907 1.00 90.81 97 ALA A CA 1
ATOM 773 C C . ALA A 1 97 ? -16.894 1.327 22.124 1.00 90.81 97 ALA A C 1
ATOM 775 O O . ALA A 1 97 ? -17.509 1.729 23.111 1.00 90.81 97 ALA A O 1
ATOM 776 N N . CYS A 1 98 ? -16.286 0.137 22.093 1.00 93.50 98 CYS A N 1
ATOM 777 C CA . CYS A 1 98 ? -16.315 -0.803 23.214 1.00 93.50 98 CYS A CA 1
ATOM 778 C C . CYS A 1 98 ? -15.681 -0.214 24.480 1.00 93.50 98 CYS A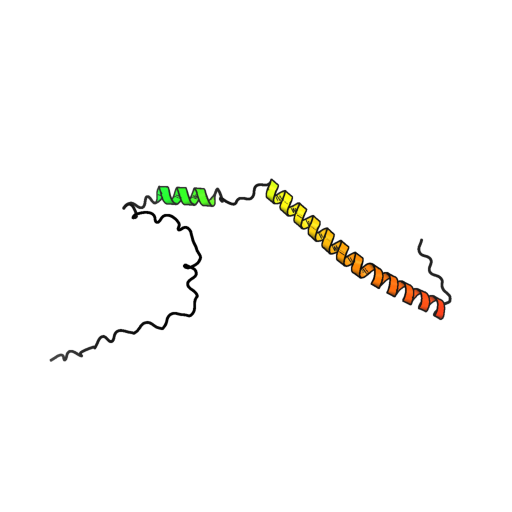 C 1
ATOM 780 O O . CYS A 1 98 ? -16.251 -0.318 25.565 1.00 93.50 98 CYS A O 1
ATOM 782 N N . LEU A 1 99 ? -14.527 0.446 24.349 1.00 91.88 99 LEU A N 1
ATOM 783 C CA . LEU A 1 99 ? -13.868 1.110 25.475 1.00 91.88 99 LEU A CA 1
ATOM 784 C C . LEU A 1 99 ? -14.717 2.260 26.025 1.00 91.88 99 LEU A C 1
ATOM 786 O O . LEU A 1 99 ? -14.820 2.427 27.238 1.00 91.88 99 LEU A O 1
ATOM 790 N N . ASN A 1 100 ? -15.356 3.042 25.155 1.00 90.31 100 ASN A N 1
ATOM 791 C CA . ASN A 1 100 ? -16.229 4.135 25.573 1.00 90.31 100 ASN A CA 1
ATOM 792 C C . ASN A 1 100 ? -17.464 3.638 26.335 1.00 90.31 100 ASN A C 1
ATOM 794 O O . ASN A 1 100 ? -17.862 4.272 27.313 1.00 90.31 100 ASN A O 1
ATOM 798 N N . GLU A 1 101 ? -18.064 2.521 25.919 1.00 90.50 101 GLU A N 1
ATOM 799 C CA . GLU A 1 101 ? -19.152 1.875 26.663 1.00 90.50 101 GLU A CA 1
ATOM 800 C C . GLU A 1 101 ? -18.674 1.394 28.037 1.00 90.50 101 GLU A C 1
ATOM 802 O O . GLU A 1 101 ? -19.282 1.732 29.051 1.00 90.50 101 GLU A O 1
ATOM 807 N N . GLU A 1 102 ? -17.523 0.721 28.103 1.00 91.25 102 GLU A N 1
ATOM 808 C CA . GLU A 1 102 ? -16.955 0.257 29.371 1.00 91.25 102 GLU A CA 1
ATOM 809 C C . GLU A 1 102 ? -16.648 1.415 30.339 1.00 91.25 102 GLU A C 1
ATOM 811 O O . GLU A 1 102 ? -16.887 1.315 31.547 1.00 91.25 102 GLU A O 1
ATOM 816 N N . LEU A 1 103 ? -16.146 2.541 29.826 1.00 90.25 103 LEU A N 1
ATOM 817 C CA . LEU A 1 103 ? -15.884 3.734 30.631 1.00 90.25 103 LEU A CA 1
ATOM 818 C C . LEU A 1 103 ? -17.172 4.401 31.128 1.00 90.25 103 LEU A C 1
ATOM 820 O O . LEU A 1 103 ? -17.201 4.897 32.259 1.00 90.25 103 LEU A O 1
ATOM 824 N N . ARG A 1 104 ? -18.241 4.396 30.325 1.00 89.75 104 ARG A N 1
ATOM 825 C CA . ARG A 1 104 ? -19.565 4.867 30.759 1.00 89.75 104 ARG A CA 1
ATOM 826 C C . ARG A 1 104 ? -20.118 3.984 31.869 1.00 89.75 104 ARG A C 1
ATOM 828 O O . ARG A 1 104 ? -20.533 4.518 32.893 1.00 89.75 104 ARG A O 1
ATOM 835 N N . ASP A 1 105 ? -20.040 2.668 31.715 1.00 90.88 105 ASP A N 1
ATOM 836 C CA . ASP A 1 105 ? -20.564 1.718 32.699 1.00 90.88 105 ASP A CA 1
ATOM 837 C C . ASP A 1 105 ? -19.809 1.781 34.032 1.00 90.88 105 ASP A C 1
ATOM 839 O O . ASP A 1 105 ? -20.417 1.745 35.103 1.00 90.88 105 ASP A O 1
ATOM 843 N N . ARG A 1 106 ? -18.475 1.898 33.991 1.00 91.56 106 ARG A N 1
ATOM 844 C CA . ARG A 1 106 ? -17.638 1.887 35.202 1.00 91.56 106 ARG A CA 1
ATOM 845 C C . ARG A 1 106 ? -17.536 3.242 35.892 1.00 91.56 106 ARG A C 1
ATOM 847 O O . ARG A 1 106 ? -17.447 3.290 37.118 1.00 91.56 106 ARG A O 1
ATOM 854 N N . PHE A 1 107 ? -17.484 4.328 35.123 1.00 90.88 107 PHE A N 1
ATOM 855 C CA . PHE A 1 107 ? -17.115 5.648 35.640 1.00 90.88 107 PHE A CA 1
ATOM 856 C C . PHE A 1 107 ? -18.138 6.744 35.326 1.00 90.88 107 PHE A C 1
ATOM 858 O O . PHE A 1 107 ? -17.954 7.875 35.773 1.00 90.88 107 PHE A O 1
ATOM 865 N N . ASN A 1 108 ? -19.209 6.437 34.584 1.00 85.31 108 ASN A N 1
ATOM 866 C CA . ASN A 1 108 ? -20.206 7.408 34.123 1.00 85.31 108 ASN A CA 1
ATOM 867 C C . ASN A 1 108 ? -19.580 8.592 33.351 1.00 85.31 108 ASN A C 1
ATOM 869 O O . ASN A 1 108 ? -20.035 9.732 33.445 1.00 85.31 108 ASN A O 1
ATOM 873 N N . VAL A 1 109 ? -18.495 8.328 32.610 1.00 80.50 109 VAL A N 1
ATOM 874 C CA . VAL A 1 109 ? -17.751 9.334 31.835 1.00 80.50 109 VAL A CA 1
ATOM 875 C C . VAL A 1 109 ? -18.229 9.337 30.385 1.00 80.50 109 VAL A C 1
ATOM 877 O O . VAL A 1 109 ? -18.311 8.290 29.751 1.00 80.50 109 VAL A O 1
ATOM 880 N N . VAL A 1 110 ? -18.488 10.523 29.827 1.00 75.19 110 VAL A N 1
ATOM 881 C CA . VAL A 1 110 ? -18.756 10.709 28.393 1.00 75.19 110 VAL A CA 1
ATOM 882 C C . VAL A 1 110 ? -17.537 11.354 27.743 1.00 75.19 110 VAL A C 1
ATOM 884 O O . VAL A 1 110 ? -17.219 12.508 28.029 1.00 75.19 110 VAL A O 1
ATOM 887 N N . ILE A 1 111 ? -16.861 10.612 26.866 1.00 72.12 111 ILE A N 1
ATOM 888 C CA . ILE A 1 111 ? -15.771 11.143 26.044 1.00 72.12 111 ILE A CA 1
ATOM 889 C C . ILE A 1 111 ? -16.382 11.747 24.778 1.00 72.12 111 ILE A C 1
ATOM 891 O O . ILE A 1 111 ? -16.989 11.039 23.977 1.00 72.12 111 ILE A O 1
ATOM 895 N N . ASN A 1 112 ? -16.235 13.063 24.623 1.00 72.62 112 ASN A N 1
ATOM 896 C CA . ASN A 1 112 ? -16.547 13.782 23.393 1.00 72.62 112 ASN A CA 1
ATOM 897 C C . ASN A 1 112 ? -15.227 14.176 22.736 1.00 72.62 112 ASN A C 1
ATOM 899 O O . ASN A 1 112 ? -14.445 14.924 23.327 1.00 72.62 112 ASN A O 1
ATOM 903 N N . TYR A 1 113 ? -14.982 13.678 21.530 1.00 66.62 113 TYR A N 1
ATOM 904 C CA . TYR A 1 113 ? -13.874 14.160 20.714 1.00 66.62 113 TYR A CA 1
ATOM 905 C C . TYR A 1 113 ? -14.285 15.479 20.032 1.00 66.62 113 TYR A C 1
ATOM 907 O O . TYR A 1 113 ? -15.453 15.605 19.652 1.00 66.62 113 TYR A O 1
ATOM 915 N N . PRO A 1 114 ? -13.380 16.471 19.944 1.00 60.69 114 PRO A N 1
ATOM 916 C CA . PRO A 1 114 ? -13.636 17.741 19.263 1.00 60.69 114 PRO A CA 1
ATOM 917 C C . PRO A 1 114 ? -13.798 17.588 17.746 1.00 60.69 114 PRO A C 1
ATOM 919 O O . PRO A 1 114 ? -13.218 16.637 17.172 1.00 60.69 114 PRO A O 1
#

pLDDT: mean 72.79, std 17.38, range [39.78, 97.88]

Radius of gyration: 37.0 Å; chains: 1; bounding box: 84×78×78 Å

Organism: NCBI:txid100268

Sequence (114 aa):
MFGYQLVRNVPRNPPPAPPFRDVTQGESNGPEQPDHPPRGLDVENYTRQLDAMVNKPKHALTPKVCDETIQATQSLQTLHINQRRDKLRPILAHEEACLNEELRDRFNVVINYP

Foldseek 3Di:
DDDDDDDDDDDDDDDPDPPDDDPPPDDDPDDDDDPDDDPDDPVVVVVVVVVCCVVDPPPPPDVVNVVVVVVVVVVVVVVVVVVVVVVVVVVVVVVVVVVQVVCCVPPVDHDDDD